Protein AF-A0A0F9LYA7-F1 (afdb_monomer_lite)

Foldseek 3Di:
DDFDAPDQPQVFWWADPVPRDIDHDDPCQCVQVDADPPPRHGTHDTPVRRVSNVVSVVVVVVVVVVVVD

Sequence (69 aa):
MTCNSNRELTDGYVLCQECGHVEEYTKPRAEGHEACVRCGAKFCGCECCNGLARVNLQLKIHELNDREG

Secondary structure (DSSP, 8-state):
------S--TT-EEE-TTT--EEE--HHHHTTSSB-TTT-PBPB-SHHHHHHHHHHHHHHHHHHHHHH-

Structure (mmCIF, N/CA/C/O backbone):
data_AF-A0A0F9LYA7-F1
#
_entry.id   AF-A0A0F9LYA7-F1
#
loop_
_atom_site.group_PDB
_atom_site.id
_atom_site.type_symbol
_atom_site.label_atom_id
_atom_site.label_alt_id
_atom_site.label_comp_id
_atom_site.label_asym_id
_atom_site.label_entity_id
_atom_site.label_seq_id
_atom_site.pdbx_PDB_ins_code
_atom_site.Cartn_x
_atom_site.Cartn_y
_atom_site.Cartn_z
_atom_site.occupancy
_atom_site.B_iso_or_equiv
_atom_site.auth_seq_id
_atom_site.auth_comp_id
_atom_site.auth_asym_id
_atom_site.auth_atom_id
_atom_site.pdbx_PDB_model_num
ATOM 1 N N . MET A 1 1 ? -7.867 12.989 -12.543 1.00 49.50 1 MET A N 1
ATOM 2 C CA . MET A 1 1 ? -6.747 13.159 -11.596 1.00 49.50 1 MET A CA 1
ATOM 3 C C . MET A 1 1 ? -5.706 12.114 -11.976 1.00 49.50 1 MET A C 1
ATOM 5 O O . MET A 1 1 ? -5.965 10.934 -11.799 1.00 49.50 1 MET A O 1
ATOM 9 N N . THR A 1 2 ? -4.635 12.504 -12.668 1.00 57.22 2 THR A N 1
ATOM 10 C CA . THR A 1 2 ? -3.618 11.569 -13.179 1.00 57.22 2 THR A CA 1
ATOM 11 C C . THR A 1 2 ? -2.612 11.280 -12.075 1.00 57.22 2 THR A C 1
ATOM 13 O O . THR A 1 2 ? -1.940 12.187 -11.591 1.00 57.22 2 THR A O 1
ATOM 16 N N . CYS A 1 3 ? -2.542 10.022 -11.647 1.00 66.44 3 CYS A N 1
ATOM 17 C CA . CYS A 1 3 ? -1.587 9.591 -10.640 1.00 66.44 3 CYS A CA 1
ATOM 18 C C . CYS A 1 3 ? -0.194 9.511 -11.270 1.00 66.44 3 CYS A C 1
ATOM 20 O O . CYS A 1 3 ? -0.014 8.806 -12.260 1.00 66.44 3 CYS A O 1
ATOM 22 N N . ASN A 1 4 ? 0.777 10.254 -10.739 1.00 62.97 4 ASN A N 1
ATOM 23 C CA . ASN A 1 4 ? 2.133 10.228 -11.274 1.00 62.97 4 ASN A CA 1
ATOM 24 C C . ASN A 1 4 ? 2.881 9.031 -10.665 1.00 62.97 4 ASN A C 1
ATOM 26 O O . ASN A 1 4 ? 3.095 8.986 -9.455 1.00 62.97 4 ASN A O 1
ATOM 30 N N . SER A 1 5 ? 3.227 8.046 -11.495 1.00 62.19 5 SER A N 1
ATOM 31 C CA . SER A 1 5 ? 3.848 6.778 -11.070 1.00 62.19 5 SER A CA 1
ATOM 32 C C . SER A 1 5 ? 5.379 6.786 -11.167 1.00 62.19 5 SER A C 1
ATOM 34 O O . SER A 1 5 ? 6.010 5.752 -10.989 1.00 62.19 5 SER A O 1
ATOM 36 N N . ASN A 1 6 ? 5.989 7.933 -11.485 1.00 56.81 6 ASN A N 1
ATOM 37 C CA . ASN A 1 6 ? 7.400 8.017 -11.883 1.00 56.81 6 ASN A CA 1
ATOM 38 C C . ASN A 1 6 ? 8.416 7.976 -10.732 1.00 56.81 6 ASN A C 1
ATOM 40 O O . ASN A 1 6 ? 9.616 8.078 -10.985 1.00 56.81 6 ASN A O 1
ATOM 44 N N . ARG A 1 7 ? 7.971 7.844 -9.481 1.00 66.00 7 ARG A N 1
ATOM 45 C CA . ARG A 1 7 ? 8.862 7.757 -8.327 1.00 66.00 7 ARG A CA 1
ATOM 46 C C . ARG A 1 7 ? 8.615 6.446 -7.595 1.00 66.00 7 ARG A C 1
ATOM 48 O O . ARG A 1 7 ? 7.494 6.146 -7.200 1.00 66.00 7 ARG A O 1
ATOM 55 N N . GLU A 1 8 ? 9.675 5.654 -7.468 1.00 68.12 8 GLU A N 1
ATOM 56 C CA . GLU A 1 8 ? 9.653 4.425 -6.683 1.00 68.12 8 GLU A CA 1
ATOM 57 C C . GLU A 1 8 ? 9.570 4.800 -5.197 1.00 68.12 8 GLU A C 1
ATOM 59 O O . GLU A 1 8 ? 10.356 5.608 -4.698 1.00 68.12 8 GLU A O 1
ATOM 64 N N . LEU A 1 9 ? 8.568 4.254 -4.514 1.00 75.38 9 LEU A N 1
ATOM 65 C CA . LEU A 1 9 ? 8.190 4.603 -3.146 1.00 75.38 9 LEU A CA 1
ATOM 66 C C . LEU A 1 9 ? 8.683 3.536 -2.174 1.00 75.38 9 LEU A C 1
ATOM 68 O O . LEU A 1 9 ? 7.895 2.875 -1.505 1.00 75.38 9 LEU A O 1
ATOM 72 N N . THR A 1 10 ? 9.993 3.331 -2.126 1.00 71.31 10 THR A N 1
ATOM 73 C CA . THR A 1 10 ? 10.605 2.242 -1.350 1.00 71.31 10 THR A CA 1
ATOM 74 C C . THR A 1 10 ? 10.331 2.316 0.162 1.00 71.31 10 THR A C 1
ATOM 76 O O . THR A 1 10 ? 10.415 1.290 0.826 1.00 71.31 10 THR A O 1
ATOM 79 N N . ASP A 1 11 ? 9.942 3.481 0.699 1.00 81.38 11 ASP A N 1
ATOM 80 C CA . ASP A 1 11 ? 9.472 3.716 2.079 1.00 81.38 11 ASP A CA 1
ATOM 81 C C . ASP A 1 11 ? 7.953 4.022 2.173 1.00 81.38 11 ASP A C 1
ATOM 83 O O . ASP A 1 11 ? 7.462 4.627 3.138 1.00 81.38 11 ASP A O 1
ATOM 87 N N . GLY A 1 12 ? 7.202 3.678 1.126 1.00 90.88 12 GLY A N 1
ATOM 88 C CA . GLY A 1 12 ? 5.786 3.994 0.975 1.00 90.88 12 GLY A CA 1
ATOM 89 C C . GLY A 1 12 ? 4.841 2.826 1.235 1.00 90.88 12 GLY A C 1
ATOM 90 O O . GLY A 1 12 ? 5.209 1.757 1.719 1.00 90.88 12 GLY A O 1
ATOM 91 N N . TYR A 1 13 ? 3.587 3.045 0.858 1.00 93.75 13 TYR A N 1
ATOM 92 C CA . TYR A 1 13 ? 2.502 2.082 0.973 1.00 93.75 13 TYR A CA 1
ATOM 93 C C . TYR A 1 13 ? 1.734 1.961 -0.339 1.00 93.75 13 TYR A C 1
ATOM 95 O O . TYR A 1 13 ? 1.648 2.904 -1.131 1.00 93.75 13 TYR A O 1
ATOM 103 N N . VAL A 1 14 ? 1.118 0.801 -0.533 1.00 94.06 14 VAL A N 1
ATOM 104 C CA . VAL A 1 14 ? 0.122 0.565 -1.574 1.00 94.06 14 VAL A CA 1
ATOM 105 C C . VAL A 1 14 ? -1.285 0.606 -0.980 1.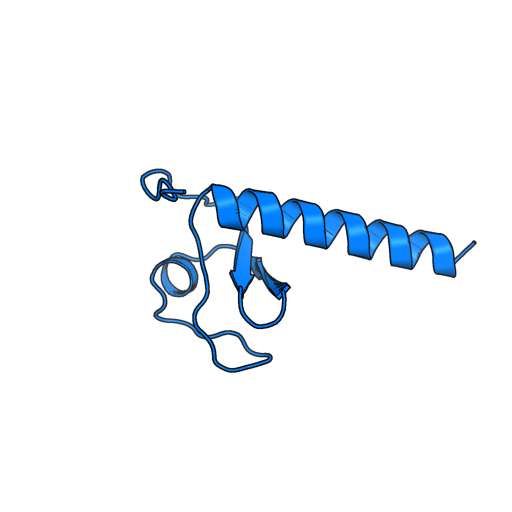00 94.06 14 VAL A C 1
ATOM 107 O O . VAL A 1 14 ? -1.515 0.176 0.152 1.00 94.06 14 VAL A O 1
ATOM 110 N N . LEU A 1 15 ? -2.244 1.110 -1.756 1.00 95.06 15 LEU A N 1
ATOM 111 C CA . LEU A 1 15 ? -3.648 1.204 -1.357 1.00 95.06 15 LEU A CA 1
ATOM 112 C C . LEU A 1 15 ? -4.519 0.300 -2.226 1.00 95.06 15 LEU A C 1
ATOM 114 O O . LEU A 1 15 ? -4.515 0.416 -3.450 1.00 95.06 15 LEU A O 1
ATOM 118 N N . CYS A 1 16 ? -5.325 -0.555 -1.605 1.00 95.75 16 CYS A N 1
ATOM 119 C CA . CYS A 1 16 ? -6.445 -1.192 -2.281 1.00 95.75 16 CYS A CA 1
ATOM 120 C C . CYS A 1 16 ? -7.617 -0.207 -2.322 1.00 95.75 16 CYS A C 1
ATOM 122 O O . CYS A 1 16 ? -8.219 0.090 -1.290 1.00 95.75 16 CYS A O 1
ATOM 124 N N . GLN A 1 17 ? -7.938 0.304 -3.510 1.00 91.25 17 GLN A N 1
ATOM 125 C CA . GLN A 1 17 ? -8.978 1.324 -3.681 1.00 91.25 17 GLN A CA 1
ATOM 126 C C . GLN A 1 17 ? -10.396 0.772 -3.469 1.00 91.25 17 GLN A C 1
ATOM 128 O O . GLN A 1 17 ? -11.287 1.535 -3.117 1.00 91.25 17 GLN A O 1
ATOM 133 N N . GLU A 1 18 ? -10.581 -0.545 -3.600 1.00 94.44 18 GLU A N 1
ATOM 134 C CA . GLU A 1 18 ? -11.885 -1.198 -3.427 1.00 94.44 18 GLU A CA 1
ATOM 135 C C . GLU A 1 18 ? -12.287 -1.357 -1.955 1.00 94.44 18 GLU A C 1
ATOM 137 O O . GLU A 1 18 ? -13.454 -1.217 -1.606 1.00 94.44 18 GLU A O 1
ATOM 142 N N . CYS A 1 19 ? -11.331 -1.656 -1.066 1.00 93.94 19 CYS A N 1
ATOM 143 C CA . CYS A 1 19 ? -11.627 -1.947 0.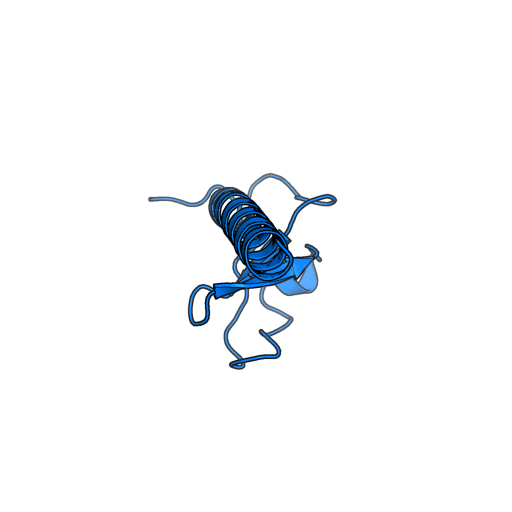345 1.00 93.94 19 CYS A CA 1
ATOM 144 C C . CYS A 1 19 ? -10.865 -1.072 1.352 1.00 93.94 19 CYS A C 1
ATOM 146 O O . CYS A 1 19 ? -10.957 -1.295 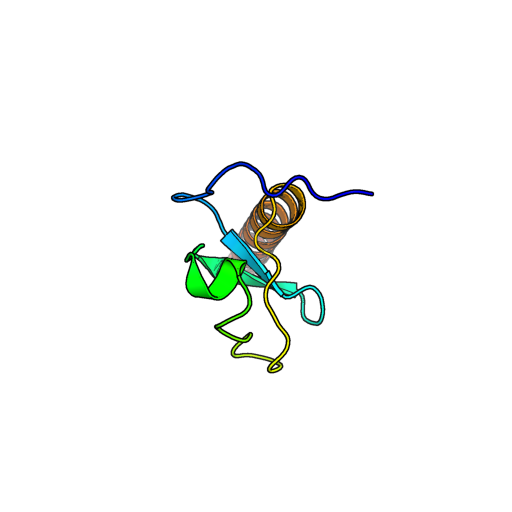2.560 1.00 93.94 19 CYS A O 1
ATOM 148 N N . GLY A 1 20 ? -10.068 -0.110 0.880 1.00 92.69 20 GLY A N 1
ATOM 149 C CA . GLY A 1 20 ? -9.264 0.777 1.726 1.00 92.69 20 GLY A CA 1
ATOM 150 C C . GLY A 1 20 ? -8.131 0.075 2.484 1.00 92.69 20 GLY A C 1
ATOM 151 O O . GLY A 1 20 ? -7.552 0.657 3.406 1.00 92.69 20 GLY A O 1
ATOM 152 N N . HIS A 1 21 ? -7.820 -1.183 2.147 1.00 95.00 21 HIS A N 1
ATOM 153 C CA . HIS A 1 21 ? -6.704 -1.902 2.754 1.00 95.00 21 HIS A CA 1
ATOM 154 C C . HIS A 1 21 ? -5.373 -1.290 2.326 1.00 95.00 21 HIS A C 1
ATOM 156 O O . HIS A 1 21 ? -5.202 -0.902 1.174 1.00 95.00 21 HIS A O 1
ATOM 162 N N . VAL A 1 22 ? -4.439 -1.225 3.266 1.00 94.88 22 VAL A N 1
ATOM 163 C CA . VAL A 1 22 ? -3.121 -0.633 3.077 1.00 94.88 22 VAL A CA 1
ATOM 164 C C . VAL A 1 22 ? -2.085 -1.687 3.425 1.00 94.88 22 VAL A C 1
ATOM 166 O O . VAL A 1 22 ? -2.218 -2.335 4.465 1.00 94.88 22 VAL A O 1
ATOM 169 N N . GLU A 1 23 ? -1.076 -1.825 2.572 1.00 94.56 23 GLU A N 1
ATOM 170 C CA . GLU A 1 23 ? 0.093 -2.678 2.791 1.00 94.56 23 GLU A CA 1
ATOM 171 C C . GLU A 1 23 ? 1.377 -1.918 2.439 1.00 94.56 23 GLU A C 1
ATOM 173 O O . GLU A 1 23 ? 1.336 -0.902 1.742 1.00 94.56 23 GLU A O 1
ATOM 178 N N . GLU A 1 24 ? 2.520 -2.400 2.926 1.00 94.12 24 GLU A N 1
ATOM 179 C CA . GLU A 1 24 ? 3.831 -1.845 2.580 1.00 94.12 24 GLU A CA 1
ATOM 180 C C . GLU A 1 24 ? 4.075 -1.906 1.071 1.00 94.12 24 GLU A C 1
ATOM 182 O O . GLU A 1 24 ? 3.685 -2.869 0.391 1.00 94.12 24 GLU A O 1
ATOM 187 N N . TYR A 1 25 ? 4.733 -0.871 0.551 1.00 93.44 25 TYR A N 1
ATOM 188 C CA . TYR A 1 25 ? 5.099 -0.819 -0.851 1.00 93.44 25 TYR A CA 1
ATOM 189 C C . TYR A 1 25 ? 6.084 -1.934 -1.190 1.00 93.44 25 TYR A C 1
ATOM 191 O O . TYR A 1 25 ? 7.174 -2.041 -0.636 1.00 93.44 25 TYR A O 1
ATOM 199 N N . THR A 1 26 ? 5.715 -2.724 -2.188 1.00 92.56 26 THR A N 1
ATOM 200 C CA . THR A 1 26 ? 6.640 -3.579 -2.920 1.00 92.56 26 THR A CA 1
ATOM 201 C C . THR A 1 26 ? 6.390 -3.360 -4.403 1.00 92.56 26 THR A C 1
ATOM 203 O O . THR A 1 26 ? 5.265 -3.064 -4.824 1.00 92.56 26 THR A O 1
ATOM 206 N N . LYS A 1 27 ? 7.431 -3.528 -5.219 1.00 90.75 27 LYS A N 1
ATOM 207 C CA . LYS A 1 27 ? 7.303 -3.412 -6.673 1.00 90.75 27 LYS A CA 1
ATOM 208 C C . LYS A 1 27 ? 6.228 -4.359 -7.251 1.00 90.75 27 LYS A C 1
ATOM 210 O O . LYS A 1 27 ? 5.380 -3.868 -7.995 1.00 90.75 27 LYS A O 1
ATOM 215 N N . PRO A 1 28 ? 6.138 -5.648 -6.849 1.00 93.12 28 PRO A N 1
ATOM 216 C CA . PRO A 1 28 ? 5.057 -6.535 -7.290 1.00 93.12 28 PRO A CA 1
ATOM 217 C C . PRO A 1 28 ? 3.645 -6.033 -6.957 1.00 93.12 28 PRO A C 1
ATOM 219 O O . PRO A 1 28 ? 2.745 -6.146 -7.788 1.00 93.12 28 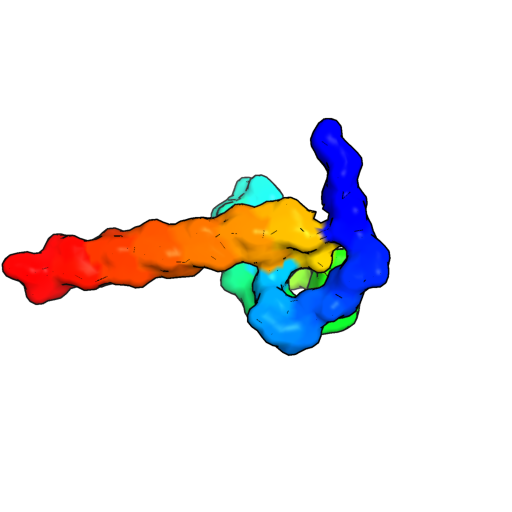PRO A O 1
ATOM 222 N N . ARG A 1 29 ? 3.427 -5.443 -5.776 1.00 93.62 29 ARG A N 1
ATOM 223 C CA . ARG A 1 29 ? 2.118 -4.872 -5.412 1.00 93.62 29 ARG A CA 1
ATOM 224 C C . ARG A 1 29 ? 1.804 -3.626 -6.222 1.00 93.62 29 ARG A C 1
ATOM 226 O O . ARG A 1 29 ? 0.694 -3.489 -6.726 1.00 93.62 29 ARG A O 1
ATOM 233 N N . ALA A 1 30 ? 2.780 -2.735 -6.374 1.00 89.62 30 ALA A N 1
ATOM 234 C CA . ALA A 1 30 ? 2.616 -1.487 -7.111 1.00 89.62 30 ALA A CA 1
ATOM 235 C C . ALA A 1 30 ? 2.335 -1.710 -8.607 1.00 89.62 30 ALA A C 1
ATOM 237 O O . ALA A 1 30 ? 1.564 -0.956 -9.1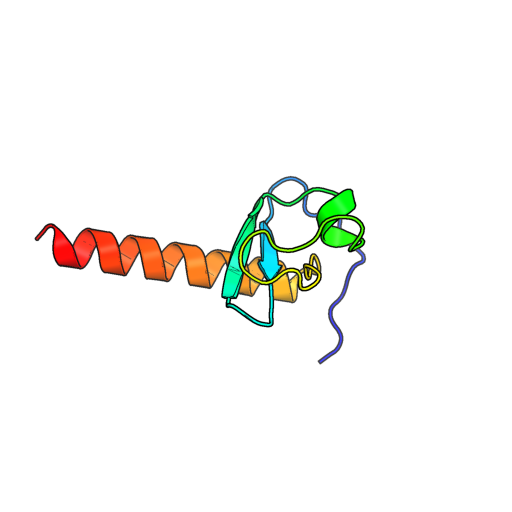99 1.00 89.62 30 ALA A O 1
ATOM 238 N N . GLU A 1 31 ? 2.916 -2.758 -9.196 1.00 89.25 31 GLU A N 1
ATOM 239 C CA . GLU A 1 31 ? 2.686 -3.177 -10.587 1.00 89.25 31 GLU A CA 1
ATOM 240 C C . GLU A 1 31 ? 1.429 -4.057 -10.750 1.00 89.25 31 GLU A C 1
ATOM 242 O O . GLU A 1 31 ? 1.043 -4.409 -11.866 1.00 89.25 31 GLU A O 1
ATOM 247 N N . GLY A 1 32 ? 0.745 -4.394 -9.650 1.00 87.12 32 GLY A N 1
ATOM 248 C CA . GLY A 1 32 ? -0.477 -5.197 -9.662 1.00 87.12 32 GLY A CA 1
ATOM 249 C C . GLY A 1 32 ? -0.255 -6.683 -9.963 1.00 87.12 32 GLY A C 1
ATOM 250 O O . GLY A 1 32 ? -1.183 -7.342 -10.441 1.00 87.12 32 GLY A O 1
ATOM 251 N N . HIS A 1 33 ? 0.954 -7.196 -9.709 1.00 91.88 33 HIS A N 1
ATOM 252 C CA . HIS A 1 33 ? 1.273 -8.628 -9.714 1.00 91.88 33 HIS A CA 1
ATOM 253 C C . HIS A 1 33 ? 0.777 -9.330 -8.442 1.00 91.88 33 HIS A C 1
ATOM 255 O O . HIS A 1 33 ? 0.415 -10.502 -8.491 1.00 91.88 33 HIS A O 1
ATOM 261 N N . GLU A 1 34 ? 0.720 -8.609 -7.321 1.00 95.31 34 GLU A N 1
ATOM 262 C CA . GLU A 1 34 ? 0.099 -9.069 -6.077 1.00 95.31 34 GLU A CA 1
ATOM 263 C C . GLU A 1 34 ? -1.266 -8.406 -5.863 1.00 95.31 34 GLU A C 1
ATOM 265 O O . GLU A 1 34 ? -1.478 -7.233 -6.190 1.00 95.31 34 GLU A O 1
ATOM 270 N N . ALA A 1 35 ? -2.197 -9.173 -5.296 1.00 95.31 35 ALA A N 1
ATOM 271 C CA . ALA A 1 35 ? -3.561 -8.745 -5.028 1.00 95.31 35 ALA A CA 1
ATOM 272 C C . ALA A 1 35 ? -3.796 -8.515 -3.532 1.00 95.31 35 ALA A C 1
ATOM 274 O O . ALA A 1 35 ? -3.153 -9.116 -2.674 1.00 95.31 35 ALA A O 1
ATOM 275 N N . CYS A 1 36 ? -4.770 -7.665 -3.228 1.00 96.00 36 CYS A N 1
ATOM 276 C CA . CYS A 1 36 ? -5.204 -7.380 -1.875 1.00 96.00 36 CYS A CA 1
ATOM 277 C C . CYS A 1 36 ? -5.703 -8.644 -1.178 1.00 96.00 36 CYS A C 1
ATOM 279 O O . CYS A 1 36 ? -6.697 -9.237 -1.599 1.00 96.00 36 CYS A O 1
ATOM 281 N N . VAL A 1 37 ? -5.094 -8.985 -0.042 1.00 95.81 37 VAL A N 1
ATOM 282 C CA . VAL A 1 37 ? -5.463 -10.173 0.744 1.00 95.81 37 VAL A CA 1
ATOM 283 C C . VAL A 1 37 ? -6.904 -10.147 1.262 1.00 95.81 37 VAL A C 1
ATOM 285 O O . VAL A 1 37 ? -7.461 -11.189 1.590 1.00 95.81 37 VAL A O 1
ATOM 288 N N . ARG A 1 38 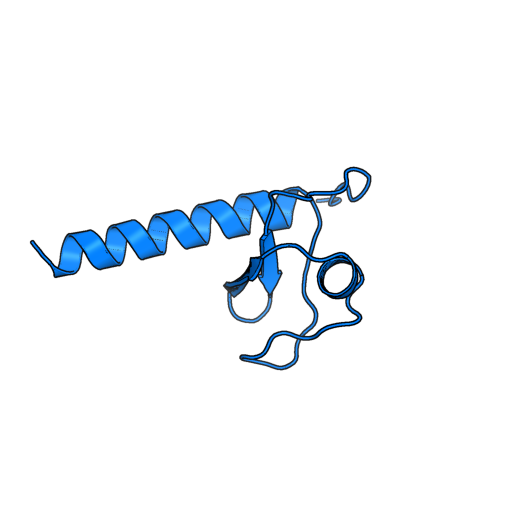? -7.529 -8.964 1.340 1.00 95.94 38 ARG A N 1
ATOM 289 C CA . ARG A 1 38 ? -8.897 -8.808 1.859 1.00 95.94 38 ARG A CA 1
ATOM 290 C C . ARG A 1 38 ? -9.989 -9.007 0.818 1.00 95.94 38 ARG A C 1
ATOM 292 O O . ARG A 1 38 ? -11.075 -9.442 1.178 1.00 95.94 38 ARG A O 1
ATOM 299 N N . CYS A 1 39 ? -9.744 -8.629 -0.434 1.00 96.56 39 CYS A N 1
ATOM 300 C CA . CYS A 1 39 ? -10.795 -8.597 -1.459 1.00 96.56 39 CYS A CA 1
ATOM 301 C C . CYS A 1 39 ? -10.358 -9.103 -2.840 1.00 96.56 39 CYS A C 1
ATOM 303 O O . CYS A 1 39 ? -11.176 -9.146 -3.752 1.00 96.56 39 CYS A O 1
ATOM 305 N N . GLY A 1 40 ? -9.086 -9.466 -3.024 1.00 96.44 40 GLY A N 1
ATOM 306 C CA . GLY A 1 40 ? -8.544 -9.951 -4.295 1.00 96.44 40 GLY A CA 1
ATOM 307 C C . GLY A 1 40 ? -8.352 -8.881 -5.376 1.00 96.44 40 GLY A C 1
ATOM 308 O O . GLY A 1 40 ? -7.857 -9.197 -6.455 1.00 96.44 40 GLY A O 1
ATOM 309 N N . ALA A 1 41 ? -8.707 -7.620 -5.115 1.00 95.88 41 ALA A N 1
ATOM 310 C CA . ALA A 1 41 ? -8.483 -6.525 -6.055 1.00 95.88 41 ALA A CA 1
ATOM 311 C C . ALA A 1 41 ? -7.002 -6.123 -6.129 1.00 95.88 41 ALA A C 1
ATOM 313 O O . ALA A 1 41 ? -6.229 -6.356 -5.199 1.00 95.88 41 ALA A O 1
ATOM 314 N N . LYS A 1 42 ? -6.604 -5.474 -7.226 1.00 95.12 42 LYS A N 1
ATOM 315 C CA . LYS A 1 42 ? -5.237 -4.966 -7.386 1.00 95.12 42 LYS A CA 1
ATOM 316 C C . LYS A 1 42 ? -4.956 -3.795 -6.448 1.00 95.12 42 LYS A C 1
ATOM 318 O O . LYS A 1 42 ? -5.847 -3.031 -6.073 1.00 95.12 42 LYS A O 1
ATOM 323 N N . PHE A 1 43 ? -3.685 -3.650 -6.107 1.00 94.81 43 PHE A N 1
ATOM 324 C CA . PHE A 1 43 ? -3.178 -2.497 -5.387 1.00 94.81 43 PHE A CA 1
ATOM 325 C C . PHE A 1 43 ? -2.886 -1.316 -6.316 1.00 94.81 43 PHE A C 1
ATOM 327 O O . PHE A 1 43 ? -2.543 -1.484 -7.485 1.00 94.81 43 PHE A O 1
ATOM 334 N N . CYS A 1 44 ? -2.985 -0.112 -5.759 1.00 91.94 44 CYS A N 1
ATOM 335 C CA . CYS A 1 44 ? -2.527 1.127 -6.365 1.00 91.94 44 CYS A CA 1
ATOM 336 C C . CYS A 1 44 ? -1.263 1.613 -5.640 1.00 91.94 44 CYS A C 1
ATOM 338 O O . CYS A 1 44 ? -1.312 1.927 -4.448 1.00 91.94 44 CYS A O 1
ATOM 340 N N . GLY A 1 45 ? -0.138 1.675 -6.357 1.00 89.38 45 GLY A N 1
ATOM 341 C CA . GLY A 1 45 ? 1.170 2.078 -5.819 1.00 89.38 45 GLY A CA 1
ATOM 342 C C . GLY A 1 45 ? 1.677 3.452 -6.261 1.00 89.38 45 GLY A C 1
ATOM 343 O O . GLY A 1 45 ? 2.862 3.721 -6.117 1.00 89.38 45 GLY A O 1
ATOM 344 N N . CYS A 1 46 ? 0.831 4.311 -6.836 1.00 90.31 46 CYS A N 1
ATOM 345 C CA . CYS A 1 46 ? 1.240 5.667 -7.217 1.00 90.31 46 CYS A CA 1
ATOM 346 C C . CYS A 1 46 ? 1.305 6.620 -6.011 1.00 90.31 46 CYS A C 1
ATOM 348 O O . CYS A 1 46 ? 0.683 6.379 -4.976 1.00 90.31 46 CYS A O 1
ATOM 350 N N . GLU A 1 47 ? 1.972 7.763 -6.184 1.00 89.25 47 GLU A N 1
ATOM 351 C CA . GLU A 1 47 ? 2.149 8.798 -5.151 1.00 89.25 47 GLU A CA 1
ATOM 352 C C . GLU A 1 47 ? 0.841 9.229 -4.466 1.00 89.25 47 GLU A C 1
ATOM 354 O O . GLU A 1 47 ? 0.792 9.342 -3.242 1.00 89.25 47 GLU A O 1
ATOM 359 N N . CYS A 1 48 ? -0.258 9.409 -5.211 1.00 89.75 48 CYS A N 1
ATOM 360 C CA . CYS A 1 48 ? -1.528 9.798 -4.586 1.00 89.75 48 CYS A CA 1
ATOM 361 C C . CYS A 1 48 ? -2.114 8.671 -3.723 1.00 89.75 48 CYS A C 1
ATOM 363 O O . CYS A 1 48 ? -2.646 8.934 -2.646 1.00 89.75 48 CYS A O 1
ATOM 365 N N . CYS A 1 49 ? -1.994 7.419 -4.173 1.00 91.56 49 CYS A N 1
ATOM 366 C CA . CYS A 1 49 ? -2.442 6.254 -3.413 1.00 91.56 49 CYS A CA 1
ATOM 367 C C . CYS A 1 49 ? -1.581 6.029 -2.166 1.00 91.56 49 CYS A C 1
ATOM 369 O O . CYS A 1 49 ? -2.129 5.702 -1.119 1.00 91.56 49 CYS A O 1
ATOM 371 N N . ASN A 1 50 ? -0.275 6.292 -2.239 1.00 91.94 50 ASN A N 1
ATOM 372 C CA . ASN A 1 50 ? 0.614 6.285 -1.079 1.00 91.94 50 ASN A CA 1
ATOM 373 C C . ASN A 1 50 ? 0.251 7.374 -0.058 1.00 91.94 50 ASN A C 1
ATOM 375 O O . ASN A 1 50 ? 0.161 7.101 1.139 1.00 91.94 50 ASN A O 1
ATOM 379 N N . GLY A 1 51 ? -0.025 8.599 -0.517 1.00 91.56 51 GLY A N 1
ATOM 380 C CA . GLY A 1 51 ? -0.502 9.676 0.355 1.00 91.56 51 GLY A CA 1
ATOM 381 C C . GLY A 1 51 ? -1.800 9.302 1.076 1.00 91.56 51 GLY A C 1
ATOM 382 O O . GLY A 1 51 ? -1.896 9.438 2.296 1.00 91.56 51 GLY A O 1
ATOM 383 N N . LEU A 1 52 ? -2.774 8.754 0.344 1.00 93.12 52 LEU A N 1
ATOM 384 C CA . LEU A 1 52 ? -4.043 8.310 0.921 1.00 93.12 52 LEU A CA 1
ATOM 385 C C . LEU A 1 52 ? -3.870 7.106 1.862 1.00 93.12 52 LEU A C 1
ATOM 387 O O . LEU A 1 52 ? -4.485 7.061 2.925 1.00 93.12 52 LEU A O 1
ATOM 391 N N . ALA A 1 53 ? -2.990 6.164 1.522 1.00 93.31 53 ALA A N 1
ATOM 392 C CA . ALA A 1 53 ? -2.629 5.050 2.390 1.00 93.31 53 ALA A CA 1
ATOM 393 C C . ALA A 1 53 ? -2.062 5.530 3.734 1.00 93.31 53 ALA A C 1
ATOM 395 O O . ALA A 1 53 ? -2.496 5.056 4.786 1.00 93.31 53 ALA A O 1
ATOM 396 N N . ARG A 1 54 ? -1.155 6.517 3.717 1.00 92.50 54 ARG A N 1
ATOM 397 C CA . ARG A 1 54 ? -0.611 7.132 4.938 1.00 92.50 54 ARG A CA 1
ATOM 398 C C . ARG A 1 54 ? -1.701 7.791 5.783 1.00 92.50 54 ARG A C 1
ATOM 400 O O . ARG A 1 54 ? -1.721 7.581 6.992 1.00 92.50 54 ARG A O 1
ATOM 407 N N . VAL A 1 55 ? -2.633 8.523 5.169 1.00 91.38 55 VAL A N 1
ATOM 408 C CA . VAL A 1 55 ? -3.775 9.118 5.890 1.00 91.38 55 VAL A CA 1
ATOM 409 C C . VAL A 1 55 ? -4.649 8.037 6.533 1.00 91.38 55 VAL A C 1
ATOM 411 O O . VAL A 1 55 ? -4.961 8.135 7.717 1.00 91.38 55 VAL A O 1
ATOM 414 N N . ASN A 1 56 ? -4.978 6.967 5.805 1.00 88.31 56 ASN A N 1
ATOM 415 C CA . ASN A 1 56 ? -5.770 5.854 6.341 1.00 88.31 56 ASN A CA 1
ATOM 416 C C . ASN A 1 56 ? -5.093 5.166 7.537 1.00 88.31 56 ASN A C 1
ATOM 418 O O . ASN A 1 56 ? -5.777 4.737 8.466 1.00 88.31 56 ASN A O 1
ATOM 422 N N . LEU A 1 57 ? -3.764 5.039 7.521 1.00 89.38 57 LEU A N 1
ATOM 423 C CA . LEU A 1 57 ? -3.011 4.501 8.655 1.00 89.38 57 LEU A CA 1
ATOM 424 C C . LEU A 1 57 ? -3.077 5.433 9.869 1.00 89.38 57 LEU A C 1
ATOM 426 O O . LEU A 1 57 ? -3.329 4.960 10.973 1.00 89.38 57 LEU A O 1
ATOM 430 N N . GLN A 1 58 ? -2.911 6.744 9.668 1.00 90.50 58 GLN A N 1
ATOM 431 C CA . GLN A 1 58 ? -3.003 7.729 10.753 1.00 90.50 58 GLN A CA 1
ATOM 432 C C . GLN A 1 58 ? -4.392 7.747 11.400 1.00 90.50 58 GLN A C 1
ATOM 434 O O . GLN A 1 58 ? -4.489 7.761 12.624 1.00 90.50 58 GLN A O 1
ATOM 439 N N . LEU A 1 59 ? -5.461 7.670 10.600 1.00 89.31 59 LEU A N 1
ATOM 440 C CA . LEU A 1 59 ? -6.829 7.601 11.120 1.00 89.31 59 LEU A CA 1
ATOM 441 C C . LEU A 1 59 ? -7.047 6.352 11.981 1.00 89.31 59 LEU A C 1
ATOM 443 O O . LEU A 1 59 ? -7.565 6.470 13.085 1.00 89.31 59 LEU A O 1
ATOM 447 N N . LYS A 1 60 ? -6.571 5.179 11.543 1.00 86.62 60 LYS A N 1
ATOM 448 C CA . LYS A 1 60 ? -6.667 3.945 12.344 1.00 86.62 60 LYS A CA 1
ATOM 449 C C . LYS A 1 60 ? -5.915 4.038 13.665 1.00 86.62 60 LYS A C 1
ATOM 451 O O . LYS A 1 60 ? -6.396 3.529 14.668 1.00 86.62 60 LYS A O 1
ATOM 456 N N . ILE A 1 61 ? -4.733 4.655 13.669 1.00 87.62 61 ILE A N 1
ATOM 457 C CA . ILE A 1 61 ? -3.967 4.875 14.903 1.00 87.62 61 ILE A CA 1
ATOM 458 C C . ILE A 1 61 ? -4.759 5.780 15.850 1.00 87.62 61 ILE A C 1
ATOM 460 O O . ILE A 1 61 ? -4.852 5.480 17.035 1.00 87.62 61 ILE A O 1
ATOM 464 N N . HIS A 1 62 ? -5.367 6.849 15.332 1.00 85.06 62 HIS A N 1
ATOM 465 C CA . HIS A 1 62 ? -6.200 7.739 16.135 1.00 85.06 62 HIS A CA 1
ATOM 466 C C . HIS A 1 62 ? -7.415 7.009 16.726 1.00 85.06 62 HIS A C 1
ATOM 468 O O . HIS A 1 62 ? -7.623 7.076 17.930 1.00 85.06 62 HIS A O 1
ATOM 474 N N . GLU A 1 63 ? -8.135 6.219 15.921 1.00 87.19 63 GLU A N 1
ATOM 475 C CA . GLU A 1 63 ? -9.267 5.405 16.391 1.00 87.19 63 GLU A CA 1
ATOM 476 C C . GLU A 1 63 ? -8.874 4.382 17.466 1.00 87.19 63 GLU A C 1
ATOM 478 O O . GLU A 1 63 ? -9.678 4.072 18.343 1.00 87.19 63 GLU A O 1
ATOM 483 N N . LEU A 1 64 ? -7.669 3.810 17.380 1.00 83.56 64 LEU A N 1
ATOM 484 C CA . LEU A 1 64 ? -7.157 2.890 18.396 1.00 83.56 64 LEU A CA 1
ATOM 485 C C . LEU A 1 64 ? -6.841 3.636 19.693 1.00 83.56 64 LEU A C 1
ATOM 487 O O . LEU A 1 64 ? -7.285 3.205 20.752 1.00 83.56 64 LEU A O 1
ATOM 491 N N . ASN A 1 65 ? -6.159 4.778 19.598 1.00 82.81 65 ASN A N 1
ATOM 492 C CA . ASN A 1 65 ? -5.825 5.599 20.759 1.00 82.81 65 ASN A CA 1
ATOM 493 C C . ASN A 1 65 ? -7.082 6.132 21.469 1.00 82.81 65 ASN A C 1
ATOM 495 O O . ASN A 1 65 ? -7.128 6.134 22.695 1.00 82.81 65 ASN A O 1
ATOM 499 N N . ASP A 1 66 ? -8.115 6.526 20.719 1.00 79.38 66 ASP A N 1
ATOM 500 C CA . ASP A 1 66 ? -9.387 7.011 21.276 1.00 79.38 66 ASP A CA 1
ATOM 501 C C . ASP A 1 66 ? -10.192 5.909 21.987 1.00 79.38 66 ASP A C 1
ATOM 503 O O . ASP A 1 66 ? -11.050 6.207 22.812 1.00 79.38 66 ASP A O 1
ATOM 507 N N . ARG A 1 67 ? -9.957 4.628 21.668 1.00 71.88 67 ARG A N 1
ATOM 508 C CA . ARG A 1 67 ? -10.626 3.488 22.324 1.00 71.88 67 ARG A CA 1
ATOM 509 C C . ARG A 1 67 ? -9.940 3.037 23.611 1.00 71.88 67 ARG A C 1
ATOM 511 O O . ARG A 1 67 ? -10.560 2.308 24.382 1.00 71.88 67 ARG A O 1
ATOM 518 N N . GLU A 1 68 ? -8.675 3.400 23.805 1.00 67.31 68 GLU A N 1
ATOM 519 C CA . GLU A 1 68 ? -7.878 3.023 24.979 1.00 67.31 68 GLU A CA 1
ATOM 520 C C . GLU A 1 68 ? -7.876 4.096 26.087 1.00 67.31 68 GLU A C 1
ATOM 522 O O . GLU A 1 68 ? -7.364 3.828 27.176 1.00 67.31 68 GLU A O 1
ATOM 527 N N . GLY A 1 69 ? -8.448 5.282 25.831 1.00 52.03 69 GLY A N 1
ATOM 528 C CA . GLY A 1 69 ? -8.617 6.384 26.794 1.00 52.03 69 GLY A CA 1
ATOM 529 C C . GLY A 1 69 ? -10.021 6.478 27.379 1.00 52.03 69 GLY A C 1
ATOM 530 O O . GLY A 1 69 ? -10.120 6.901 28.553 1.00 52.03 69 GLY A O 1
#

Organism: NCBI:txid412755

pLDDT: mean 86.28, std 11.92, range [49.5, 96.56]

Radius of gyration: 12.65 Å; chains: 1; bounding box: 22×23×40 Å